Protein AF-A0A162I6H6-F1 (afdb_monomer_lite)

Structure (mmCIF, N/CA/C/O backbone):
data_AF-A0A162I6H6-F1
#
_entry.id   AF-A0A162I6H6-F1
#
loop_
_atom_site.group_PDB
_atom_site.id
_atom_site.type_symbol
_atom_site.label_atom_id
_atom_site.label_alt_id
_atom_site.label_comp_id
_atom_site.label_asym_id
_atom_site.label_entity_id
_atom_site.label_seq_id
_atom_site.pdbx_PDB_ins_code
_atom_site.Cartn_x
_atom_site.Cartn_y
_atom_site.Cartn_z
_atom_site.occupancy
_atom_site.B_iso_or_equiv
_atom_site.auth_seq_id
_atom_site.auth_comp_id
_atom_site.auth_asym_id
_atom_site.auth_atom_id
_atom_site.pdbx_PDB_model_num
ATOM 1 N N . MET A 1 1 ? 19.133 3.059 -21.599 1.00 71.06 1 MET A N 1
ATOM 2 C CA . MET A 1 1 ? 19.405 3.707 -20.291 1.00 71.06 1 MET A CA 1
ATOM 3 C C . MET A 1 1 ? 18.324 4.700 -19.857 1.00 71.06 1 MET A C 1
ATOM 5 O O . MET A 1 1 ? 17.822 4.534 -18.755 1.00 71.06 1 MET A O 1
ATOM 9 N N . PHE A 1 2 ? 17.906 5.662 -20.694 1.00 85.56 2 PHE A N 1
ATOM 10 C CA . PHE A 1 2 ? 16.873 6.662 -20.342 1.00 85.56 2 PHE A CA 1
ATOM 11 C C . PHE A 1 2 ? 15.566 6.063 -19.773 1.00 85.56 2 PHE A C 1
ATOM 13 O O . PHE A 1 2 ? 15.085 6.493 -18.729 1.00 85.56 2 PHE A O 1
ATOM 20 N N . TRP A 1 3 ? 15.036 5.002 -20.394 1.00 81.81 3 TRP A N 1
ATOM 21 C CA . TRP A 1 3 ? 13.806 4.333 -19.943 1.00 81.81 3 TRP A CA 1
ATOM 22 C C . TRP A 1 3 ? 13.890 3.743 -18.530 1.00 81.81 3 TRP A C 1
ATOM 24 O O . TRP A 1 3 ? 12.929 3.822 -17.773 1.00 81.81 3 TRP A O 1
ATOM 34 N N . VAL A 1 4 ? 15.048 3.203 -18.146 1.00 83.50 4 VAL A N 1
ATOM 35 C CA . VAL A 1 4 ? 15.257 2.627 -16.808 1.00 83.50 4 VAL A CA 1
ATOM 36 C C . VAL A 1 4 ? 15.244 3.728 -15.746 1.00 83.50 4 VAL A C 1
ATOM 38 O O . VAL A 1 4 ? 14.629 3.565 -14.696 1.00 83.50 4 VAL A O 1
ATOM 41 N N . GLN A 1 5 ? 15.859 4.879 -16.037 1.00 86.12 5 GLN A N 1
ATOM 42 C CA . GLN A 1 5 ? 15.846 6.041 -15.143 1.00 86.12 5 GLN A CA 1
ATOM 43 C C . GLN A 1 5 ? 14.431 6.607 -14.978 1.00 86.12 5 GLN A C 1
ATOM 45 O O . GLN A 1 5 ? 14.016 6.903 -13.857 1.00 86.12 5 GLN A O 1
ATOM 50 N N . LEU A 1 6 ? 13.667 6.694 -16.072 1.00 89.06 6 LEU A N 1
ATOM 51 C CA . LEU A 1 6 ? 12.274 7.137 -16.039 1.00 89.06 6 LEU A CA 1
ATOM 52 C C . LEU A 1 6 ? 11.405 6.208 -15.174 1.00 89.06 6 LEU A C 1
ATOM 54 O O . LEU A 1 6 ? 10.689 6.681 -14.294 1.00 89.06 6 LEU A O 1
ATOM 58 N N . LEU A 1 7 ? 11.506 4.888 -15.371 1.00 87.19 7 LEU A N 1
ATOM 59 C CA . LEU A 1 7 ? 10.789 3.898 -14.555 1.00 87.19 7 LEU A CA 1
ATOM 60 C C . LEU A 1 7 ? 11.213 3.967 -13.079 1.00 87.19 7 LEU A C 1
ATOM 62 O O . LEU A 1 7 ? 10.362 3.893 -12.194 1.00 87.19 7 LEU A O 1
ATOM 66 N N . GLY A 1 8 ? 12.502 4.183 -12.806 1.00 85.31 8 GLY A N 1
ATOM 67 C CA . GLY A 1 8 ? 13.017 4.410 -11.454 1.00 85.31 8 GLY A CA 1
ATOM 68 C C . GLY A 1 8 ? 12.412 5.645 -10.777 1.00 85.31 8 GLY A C 1
ATOM 69 O O . GLY A 1 8 ? 12.014 5.577 -9.614 1.00 85.31 8 GLY A O 1
ATOM 70 N N . MET A 1 9 ? 12.257 6.758 -11.501 1.00 89.81 9 MET A N 1
ATOM 71 C CA . MET A 1 9 ? 11.578 7.951 -10.979 1.00 89.81 9 MET A CA 1
ATOM 72 C C . MET A 1 9 ? 10.096 7.694 -10.698 1.00 89.81 9 MET A C 1
ATOM 74 O O . MET A 1 9 ? 9.601 8.072 -9.635 1.00 89.81 9 MET A O 1
ATOM 78 N N . VAL A 1 10 ? 9.394 7.008 -11.606 1.00 88.94 10 VAL A N 1
ATOM 79 C CA . VAL A 1 10 ? 7.989 6.619 -11.399 1.00 88.94 10 VAL A CA 1
ATOM 80 C C . VAL A 1 10 ? 7.847 5.738 -10.154 1.00 88.94 10 VAL A C 1
ATOM 82 O O . VAL A 1 10 ? 6.948 5.971 -9.345 1.00 88.94 10 VAL A O 1
ATOM 85 N N . MET A 1 11 ? 8.763 4.787 -9.943 1.00 87.12 11 MET A N 1
ATOM 86 C CA . MET A 1 11 ? 8.814 3.957 -8.733 1.00 87.12 11 MET A CA 1
ATOM 87 C C . MET A 1 11 ? 9.014 4.784 -7.463 1.00 87.12 11 MET A C 1
ATOM 89 O O . MET A 1 11 ? 8.284 4.588 -6.490 1.00 87.12 11 MET A O 1
ATOM 93 N N . ALA A 1 12 ? 9.975 5.711 -7.454 1.00 88.31 12 ALA A N 1
ATOM 94 C CA . ALA A 1 12 ? 10.268 6.536 -6.283 1.00 88.31 12 ALA A CA 1
ATOM 95 C C . ALA A 1 12 ? 9.073 7.427 -5.908 1.00 88.31 12 ALA A C 1
ATOM 97 O O . ALA A 1 12 ? 8.649 7.461 -4.749 1.00 88.31 12 ALA A O 1
ATOM 98 N N . ILE A 1 13 ? 8.475 8.086 -6.904 1.00 91.88 13 ILE A N 1
ATOM 99 C CA . ILE A 1 13 ? 7.295 8.936 -6.722 1.00 91.88 13 ILE A CA 1
ATOM 100 C C . ILE A 1 13 ? 6.107 8.092 -6.248 1.00 91.88 13 ILE A C 1
ATOM 102 O O . ILE A 1 13 ? 5.481 8.420 -5.239 1.00 91.88 13 ILE A O 1
ATOM 106 N N . GLY A 1 14 ? 5.823 6.972 -6.919 1.00 88.88 14 GLY A N 1
ATOM 107 C CA . GLY A 1 14 ? 4.760 6.048 -6.527 1.00 88.88 14 GLY A CA 1
ATOM 108 C C . GLY A 1 14 ? 4.930 5.557 -5.089 1.00 88.88 14 GLY A C 1
ATOM 109 O O . GLY A 1 14 ? 3.990 5.605 -4.300 1.00 88.88 14 GLY A O 1
ATOM 110 N N . THR A 1 15 ? 6.147 5.190 -4.696 1.00 87.56 15 THR A N 1
ATOM 111 C CA . THR A 1 15 ? 6.456 4.757 -3.326 1.00 87.56 15 THR A CA 1
ATOM 112 C C . THR A 1 15 ? 6.161 5.855 -2.300 1.00 87.56 15 THR A C 1
ATOM 114 O O . THR A 1 15 ? 5.528 5.581 -1.279 1.00 87.56 15 THR A O 1
ATOM 117 N N . ALA A 1 16 ? 6.521 7.113 -2.578 1.00 89.75 16 ALA A N 1
ATOM 118 C CA . ALA A 1 16 ? 6.205 8.235 -1.691 1.00 89.75 16 ALA A CA 1
ATOM 119 C C . ALA A 1 16 ? 4.686 8.452 -1.538 1.00 89.75 16 ALA A C 1
ATOM 121 O O . ALA A 1 16 ? 4.184 8.604 -0.420 1.00 89.75 16 ALA A O 1
ATOM 122 N N . PHE A 1 17 ? 3.930 8.403 -2.641 1.00 90.81 17 PHE A N 1
ATOM 123 C CA . PHE A 1 17 ? 2.464 8.506 -2.614 1.00 90.81 17 PHE A CA 1
ATOM 124 C C . PHE A 1 17 ? 1.802 7.343 -1.865 1.00 90.81 17 PHE A C 1
ATOM 126 O O . PHE A 1 17 ? 0.819 7.548 -1.138 1.00 90.81 17 PHE A O 1
ATOM 133 N N . TYR A 1 18 ? 2.353 6.137 -2.012 1.00 89.62 18 TYR A N 1
ATOM 134 C CA . TYR A 1 18 ? 1.924 4.952 -1.282 1.00 89.62 18 TYR A CA 1
ATOM 135 C C . TYR A 1 18 ? 2.136 5.139 0.224 1.00 89.62 18 TYR A C 1
ATOM 137 O O . TYR A 1 18 ? 1.173 5.034 0.983 1.00 89.62 18 TYR A O 1
ATOM 145 N N . LEU A 1 19 ? 3.351 5.502 0.652 1.00 89.81 19 LEU A N 1
ATOM 146 C CA . LEU A 1 19 ? 3.692 5.745 2.059 1.00 89.81 19 LEU A CA 1
ATOM 147 C C . LEU A 1 19 ? 2.809 6.832 2.676 1.00 89.81 19 LEU A C 1
ATOM 149 O O . LEU A 1 19 ? 2.265 6.649 3.764 1.00 89.81 19 LEU A O 1
ATOM 153 N N . HIS A 1 20 ? 2.599 7.940 1.965 1.00 91.62 20 HIS A N 1
ATOM 154 C CA . HIS A 1 20 ? 1.720 9.010 2.428 1.00 91.62 20 HIS A CA 1
ATOM 155 C C . HIS A 1 20 ? 0.286 8.513 2.670 1.00 91.62 20 HIS A C 1
ATOM 157 O O . HIS A 1 20 ? -0.305 8.772 3.723 1.00 91.62 20 HIS A O 1
ATOM 163 N N . SER A 1 21 ? -0.273 7.774 1.709 1.00 90.06 21 SER A N 1
ATOM 164 C CA . SER A 1 21 ? -1.634 7.234 1.807 1.00 90.06 21 SER A CA 1
ATOM 165 C C . SER A 1 21 ? -1.744 6.173 2.905 1.00 90.06 21 SER A C 1
ATOM 167 O O . SER A 1 21 ? -2.728 6.155 3.644 1.00 90.06 21 SER A O 1
ATOM 169 N N . TYR A 1 22 ? -0.709 5.347 3.059 1.00 89.88 22 TYR A N 1
ATOM 170 C CA . TYR A 1 22 ? -0.583 4.359 4.124 1.00 89.88 22 TYR A CA 1
ATOM 171 C C . TYR A 1 22 ? -0.624 5.013 5.510 1.00 89.88 22 TYR A C 1
ATOM 173 O O . TYR A 1 22 ? -1.455 4.641 6.336 1.00 89.88 22 TYR A O 1
A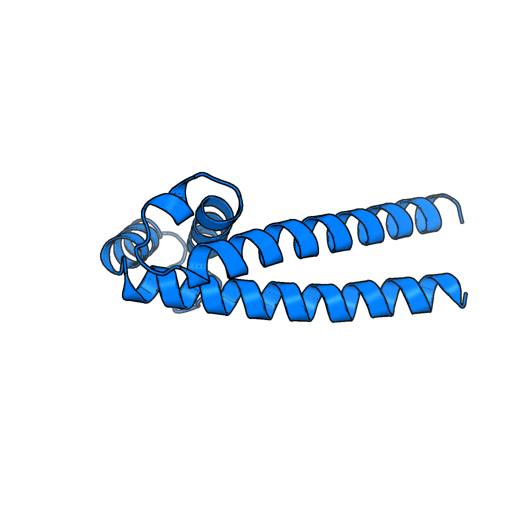TOM 181 N N . PHE A 1 23 ? 0.204 6.033 5.764 1.00 90.19 23 PHE A N 1
ATOM 182 C CA . PHE A 1 23 ? 0.222 6.710 7.065 1.00 90.19 23 PHE A CA 1
ATOM 183 C C . PHE A 1 23 ? -1.087 7.443 7.364 1.00 90.19 23 PHE A C 1
ATOM 185 O O . PHE A 1 23 ? -1.532 7.466 8.513 1.00 90.19 23 PHE A O 1
ATOM 192 N N . LYS A 1 24 ? -1.738 8.015 6.344 1.00 91.25 24 LYS A N 1
ATOM 193 C CA . LYS A 1 24 ? -3.070 8.609 6.501 1.00 91.25 24 LYS A CA 1
ATOM 194 C C . LYS A 1 24 ? -4.108 7.566 6.901 1.00 91.25 24 LYS A C 1
ATOM 196 O O . LYS A 1 24 ? -4.829 7.800 7.867 1.00 91.25 24 LYS A O 1
ATOM 201 N N . LEU A 1 25 ? -4.145 6.417 6.226 1.00 87.94 25 LEU A N 1
ATOM 202 C CA . LEU A 1 25 ? -5.069 5.336 6.567 1.00 87.94 25 LEU A CA 1
ATOM 203 C C . LEU A 1 25 ? -4.787 4.770 7.968 1.00 87.94 25 LEU A C 1
ATOM 205 O O . LEU A 1 25 ? -5.715 4.616 8.755 1.00 87.94 25 LEU A O 1
ATOM 209 N N . LEU A 1 26 ? -3.516 4.548 8.315 1.00 88.75 26 LEU A N 1
ATOM 210 C CA . LEU A 1 26 ? -3.103 4.109 9.651 1.00 88.75 26 LEU A CA 1
ATOM 211 C C . LEU A 1 26 ? -3.577 5.075 10.743 1.00 88.75 26 LEU A C 1
ATOM 213 O O . LE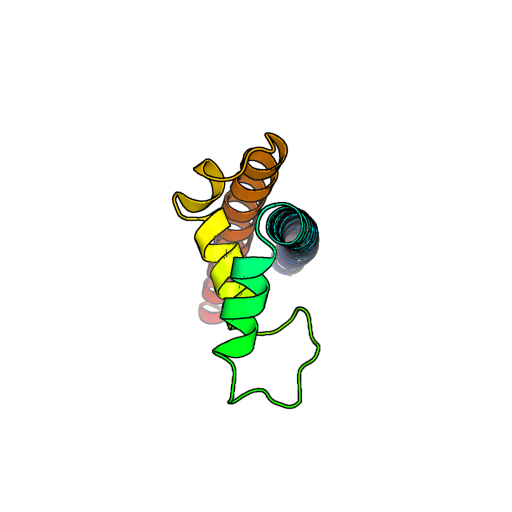U A 1 26 ? -4.073 4.641 11.780 1.00 88.75 26 LEU A O 1
ATOM 217 N N . ASN A 1 27 ? -3.444 6.383 10.520 1.00 89.19 27 ASN A N 1
ATOM 218 C CA . ASN A 1 27 ? -3.908 7.384 11.475 1.00 89.19 27 ASN A CA 1
ATOM 219 C C . ASN A 1 27 ? -5.429 7.386 11.633 1.00 89.19 27 ASN A C 1
ATOM 221 O O . ASN A 1 27 ? -5.903 7.634 12.737 1.00 89.19 27 ASN A O 1
ATOM 225 N N . ILE A 1 28 ? -6.190 7.106 10.572 1.00 88.44 28 ILE A N 1
ATOM 226 C CA . ILE A 1 28 ? -7.647 6.975 10.687 1.00 88.44 28 ILE A CA 1
ATOM 227 C C . ILE A 1 28 ? -8.001 5.722 11.494 1.00 88.44 28 ILE A C 1
ATOM 229 O O . ILE A 1 28 ? -8.754 5.824 12.456 1.00 88.44 28 ILE A O 1
ATOM 233 N N . ILE A 1 29 ? -7.387 4.574 11.186 1.00 86.81 29 ILE A N 1
ATOM 234 C CA . ILE A 1 29 ? -7.607 3.322 11.931 1.00 86.81 29 ILE A CA 1
ATOM 235 C C . ILE A 1 29 ? -7.274 3.511 13.417 1.00 86.81 29 ILE A C 1
ATOM 237 O O . ILE A 1 29 ? -8.052 3.109 14.271 1.00 86.81 29 ILE A O 1
ATOM 241 N N . ARG A 1 30 ? -6.164 4.184 13.745 1.00 86.56 30 ARG A N 1
ATOM 242 C CA . ARG A 1 30 ? -5.791 4.489 15.139 1.00 86.56 30 ARG A CA 1
ATOM 243 C C . ARG A 1 30 ? -6.803 5.366 15.871 1.00 86.56 30 ARG A C 1
ATOM 245 O O . ARG A 1 30 ? -6.912 5.253 17.084 1.00 86.56 30 ARG A O 1
ATOM 252 N N . LYS A 1 31 ? -7.485 6.266 15.160 1.00 87.12 31 LYS A N 1
ATOM 253 C CA . LYS A 1 31 ? -8.473 7.174 15.752 1.00 87.12 31 LYS A CA 1
ATOM 254 C C . LYS A 1 31 ? -9.833 6.513 15.936 1.00 87.12 31 LYS A C 1
ATOM 256 O O . LYS A 1 31 ? -10.479 6.758 16.942 1.00 87.12 31 LYS A O 1
ATOM 261 N N . GLU A 1 32 ? -10.267 5.717 14.966 1.00 86.81 32 GLU A N 1
ATOM 262 C CA . GLU A 1 32 ? -11.607 5.116 14.971 1.00 86.81 32 GLU A CA 1
ATOM 263 C C . GLU A 1 32 ? -11.649 3.730 15.619 1.00 86.81 32 GLU A C 1
ATOM 265 O O . GLU A 1 32 ? -12.695 3.301 16.090 1.00 86.81 32 GLU A O 1
ATOM 270 N N . CYS A 1 33 ? -10.525 3.016 15.641 1.00 84.62 33 CYS A N 1
ATOM 271 C CA . CYS A 1 33 ? -10.418 1.659 16.165 1.00 84.62 33 CYS A CA 1
ATOM 272 C C . CYS A 1 33 ? -9.124 1.485 16.986 1.00 84.62 33 CYS A C 1
ATOM 274 O O . CYS A 1 33 ? -8.262 0.682 16.605 1.00 84.62 33 CYS A O 1
ATOM 276 N N . PRO A 1 34 ? -8.948 2.237 18.090 1.00 81.75 34 PRO A N 1
ATOM 277 C CA . PRO A 1 34 ? -7.751 2.131 18.924 1.00 81.75 34 PRO A CA 1
ATOM 278 C C . PRO A 1 34 ? -7.574 0.717 19.500 1.00 81.75 34 PRO A C 1
ATOM 280 O O . PRO A 1 34 ? -6.464 0.187 19.458 1.00 81.75 34 PRO A O 1
ATOM 283 N N . ASP A 1 35 ? -8.671 0.066 19.899 1.00 81.88 35 ASP A N 1
ATOM 284 C CA . ASP A 1 35 ? -8.666 -1.275 20.500 1.00 81.88 35 ASP A CA 1
ATOM 285 C C . ASP A 1 35 ? -8.074 -2.334 19.562 1.00 81.88 35 ASP A C 1
ATOM 287 O O . ASP A 1 35 ? -7.299 -3.187 19.981 1.00 81.88 35 ASP A O 1
ATOM 291 N N . LEU A 1 36 ? -8.360 -2.246 18.258 1.00 78.69 36 LEU A N 1
ATOM 292 C CA . LEU A 1 36 ? -7.812 -3.158 17.246 1.00 78.69 36 LEU A CA 1
ATOM 293 C C . LEU A 1 36 ? -6.294 -3.003 17.091 1.00 78.69 36 LEU A C 1
ATOM 295 O O . LEU A 1 36 ? -5.590 -3.984 16.842 1.00 78.69 36 LEU A O 1
ATOM 299 N N . ILE A 1 37 ? -5.776 -1.779 17.216 1.00 79.06 37 ILE A N 1
ATOM 300 C CA . ILE A 1 37 ? -4.333 -1.510 17.167 1.00 79.06 37 ILE A CA 1
ATOM 301 C C . ILE A 1 37 ? -3.658 -2.056 18.422 1.00 79.06 37 ILE A C 1
ATOM 303 O O . ILE A 1 37 ? -2.579 -2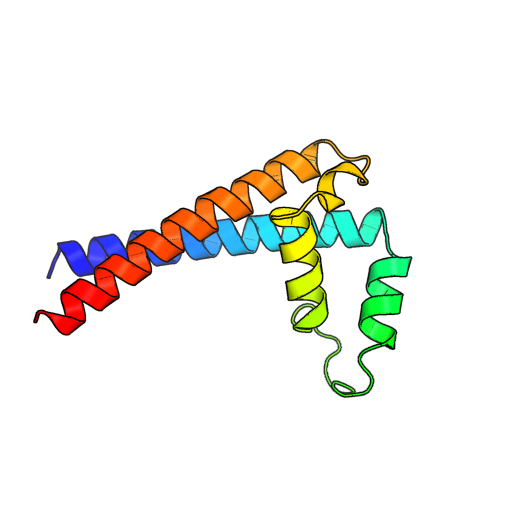.643 18.329 1.00 79.06 37 ILE A O 1
ATOM 307 N N . GLU A 1 38 ? -4.296 -1.881 19.574 1.00 77.31 38 GLU A N 1
ATOM 308 C CA . GLU A 1 38 ? -3.796 -2.356 20.855 1.00 77.31 38 GLU A CA 1
ATOM 309 C C . GLU A 1 38 ? -3.832 -3.885 20.949 1.00 77.31 38 GLU A C 1
ATOM 311 O O . GLU A 1 38 ? -2.824 -4.482 21.307 1.00 77.31 38 GLU A O 1
ATOM 316 N N . GLU A 1 39 ? -4.901 -4.539 20.488 1.00 75.62 39 GLU A N 1
ATOM 317 C CA . GLU A 1 39 ? -4.998 -6.000 20.385 1.00 75.62 39 GLU A CA 1
ATOM 318 C C . GLU A 1 39 ? -3.960 -6.569 19.406 1.00 75.62 39 GLU A C 1
ATOM 320 O O . GLU A 1 39 ? -3.292 -7.567 19.692 1.00 75.62 39 GLU A O 1
ATOM 325 N N . THR A 1 40 ? -3.781 -5.920 18.250 1.00 74.56 40 THR A N 1
ATOM 326 C CA . THR A 1 40 ? -2.776 -6.329 17.256 1.00 74.56 40 THR A CA 1
ATOM 327 C C . THR A 1 40 ? -1.362 -6.229 17.828 1.00 74.56 40 THR A C 1
ATOM 329 O O . THR A 1 40 ? -0.551 -7.127 17.593 1.00 74.56 40 THR A O 1
ATOM 332 N N . ARG A 1 41 ? -1.083 -5.176 18.610 1.00 69.12 41 ARG A N 1
ATOM 333 C CA . ARG A 1 41 ? 0.188 -4.982 19.317 1.00 69.12 41 ARG A CA 1
ATOM 334 C C . ARG A 1 41 ? 0.358 -5.988 20.462 1.00 69.12 41 ARG A C 1
ATOM 336 O O . ARG A 1 41 ? 1.427 -6.569 20.593 1.00 69.12 41 ARG A O 1
ATOM 343 N N . ALA A 1 42 ? -0.682 -6.229 21.259 1.00 67.50 42 ALA A N 1
ATOM 344 C CA . ALA A 1 42 ? -0.659 -7.134 22.410 1.00 67.50 42 ALA A CA 1
ATOM 345 C C . ALA A 1 42 ? -0.459 -8.602 21.999 1.00 67.50 42 ALA A C 1
ATOM 347 O O . ALA A 1 42 ? 0.222 -9.358 22.684 1.00 67.50 42 ALA A O 1
ATOM 348 N N . LYS A 1 43 ? -0.973 -9.001 20.827 1.00 65.88 43 LYS A N 1
ATOM 349 C CA . LYS A 1 43 ? -0.684 -10.310 20.208 1.00 65.88 43 LYS A CA 1
ATOM 350 C C . LYS A 1 43 ? 0.759 -10.435 19.688 1.00 65.88 43 LYS A C 1
ATOM 352 O O . LYS A 1 43 ? 1.162 -11.513 19.249 1.00 65.88 43 LYS A O 1
ATOM 357 N N . GLY A 1 44 ? 1.534 -9.353 19.708 1.00 59.00 44 GLY A N 1
ATOM 358 C CA . GLY A 1 44 ? 2.918 -9.259 19.250 1.00 59.00 44 GLY A CA 1
ATOM 359 C C . GLY A 1 44 ? 3.955 -9.507 20.347 1.00 59.00 44 GLY A C 1
ATOM 360 O O . GLY A 1 44 ? 4.882 -8.721 20.481 1.00 59.00 44 GLY A O 1
ATOM 361 N N . VAL A 1 45 ? 3.850 -10.606 21.102 1.00 53.47 45 VAL A N 1
ATOM 362 C CA . VAL A 1 45 ? 4.825 -10.967 22.161 1.00 53.47 45 VAL A CA 1
ATOM 363 C C . VAL A 1 45 ? 6.245 -11.221 21.603 1.00 53.47 45 VAL A C 1
ATOM 365 O O . VAL A 1 45 ? 7.220 -11.137 22.331 1.00 53.47 45 VAL A O 1
ATOM 368 N N . LEU A 1 46 ? 6.410 -11.460 20.293 1.00 51.47 46 LEU A N 1
ATOM 369 C CA . LEU A 1 46 ? 7.723 -11.736 19.675 1.00 51.47 46 LEU A CA 1
ATOM 370 C C . LEU A 1 46 ? 8.510 -10.505 19.173 1.00 51.47 46 LEU A C 1
ATOM 372 O O . LEU A 1 46 ? 9.637 -10.664 18.712 1.00 51.47 46 LEU A O 1
ATOM 376 N N . TYR A 1 47 ? 7.948 -9.292 19.237 1.00 50.56 47 TYR A N 1
ATOM 377 C CA . TYR A 1 47 ? 8.633 -8.048 18.840 1.00 50.56 47 TYR A CA 1
ATOM 378 C C . TYR A 1 47 ? 8.725 -7.071 20.026 1.00 50.56 47 TYR A C 1
ATOM 380 O O . TYR A 1 47 ? 8.453 -5.879 19.893 1.00 50.56 47 TYR A O 1
ATOM 388 N N . GLU A 1 48 ? 9.146 -7.565 21.193 1.00 48.59 48 GLU A N 1
ATOM 389 C CA . GLU A 1 48 ? 9.282 -6.799 22.449 1.00 48.59 48 GLU A CA 1
ATOM 390 C C . GLU A 1 48 ? 10.235 -5.583 22.383 1.00 48.59 48 GLU A C 1
ATOM 392 O O . GLU A 1 48 ? 10.271 -4.772 23.304 1.00 48.59 48 GLU A O 1
ATOM 397 N N . GLY A 1 49 ? 10.957 -5.374 21.276 1.00 49.97 49 GLY A N 1
ATOM 398 C CA . GLY A 1 49 ? 11.795 -4.185 21.058 1.00 49.97 49 GLY A CA 1
ATOM 399 C C . GLY A 1 49 ? 11.169 -3.070 20.209 1.00 49.97 49 GLY A C 1
ATOM 400 O O . GLY A 1 49 ? 11.724 -1.973 20.140 1.00 49.97 49 GLY A O 1
ATOM 401 N N . SER A 1 50 ? 10.041 -3.306 19.530 1.00 46.91 50 SER A N 1
ATOM 402 C CA . SER A 1 50 ? 9.542 -2.375 18.510 1.00 46.91 50 SER A CA 1
ATOM 403 C C . SER A 1 50 ? 8.348 -1.559 19.006 1.00 46.91 50 SER A C 1
ATOM 405 O O . SER A 1 50 ? 7.191 -1.919 18.820 1.00 46.91 50 SER A O 1
ATOM 407 N N . ARG A 1 51 ? 8.613 -0.355 19.534 1.00 49.19 51 ARG A N 1
ATOM 408 C CA . ARG A 1 51 ? 7.601 0.723 19.672 1.00 49.19 51 ARG A CA 1
ATOM 409 C C . ARG A 1 51 ? 7.052 1.213 18.316 1.00 49.19 51 ARG A C 1
ATOM 411 O O . ARG A 1 51 ? 6.276 2.169 18.264 1.00 49.19 51 ARG A O 1
ATOM 418 N N . SER A 1 52 ? 7.496 0.619 17.212 1.00 53.09 52 SER A N 1
ATOM 419 C CA . SER A 1 52 ? 7.475 1.238 15.900 1.00 53.09 52 SER A CA 1
ATOM 420 C C . SER A 1 52 ? 6.138 1.041 15.190 1.00 53.09 52 SER A C 1
ATOM 422 O O . SER A 1 52 ? 5.554 -0.038 15.167 1.00 53.09 52 SER A O 1
ATOM 424 N N . SER A 1 53 ? 5.699 2.083 14.487 1.00 55.38 53 SER A N 1
ATOM 425 C CA . SER A 1 53 ? 4.679 2.038 13.427 1.00 55.38 53 SER A CA 1
ATOM 426 C C . SER A 1 53 ? 4.998 1.055 12.284 1.00 55.38 53 SER A C 1
ATOM 428 O O . SER A 1 53 ? 4.216 0.954 11.340 1.00 55.38 53 SER A O 1
ATOM 430 N N . GLN A 1 54 ? 6.133 0.358 12.372 1.00 61.47 54 GLN A N 1
ATOM 431 C CA . GLN A 1 54 ? 6.659 -0.642 11.449 1.00 61.47 54 GLN A CA 1
ATOM 432 C C . GLN A 1 54 ? 6.431 -2.090 11.915 1.00 61.47 54 GLN A C 1
ATOM 434 O O . GLN A 1 54 ? 7.001 -3.000 11.319 1.00 61.47 54 GLN A O 1
ATOM 439 N N . ASP A 1 55 ? 5.629 -2.333 12.960 1.00 69.94 55 ASP A N 1
ATOM 440 C CA . ASP A 1 55 ? 5.204 -3.701 13.283 1.00 69.94 55 ASP A CA 1
ATOM 441 C C . ASP A 1 55 ? 4.545 -4.333 12.034 1.00 69.94 55 ASP A C 1
ATOM 443 O O . ASP A 1 55 ? 3.556 -3.787 11.520 1.00 69.94 55 ASP A O 1
ATOM 447 N N . PRO A 1 56 ? 5.069 -5.462 11.518 1.00 72.38 56 PRO A N 1
ATOM 448 C CA . PRO A 1 56 ? 4.550 -6.102 10.313 1.00 72.38 56 PRO A CA 1
ATOM 449 C C . PRO A 1 56 ? 3.068 -6.481 10.433 1.00 72.38 56 PRO A C 1
ATOM 451 O O . PRO A 1 56 ? 2.363 -6.533 9.424 1.00 72.38 56 PRO A O 1
ATOM 454 N N . ARG A 1 57 ? 2.548 -6.683 11.651 1.00 77.25 57 ARG A N 1
ATOM 455 C CA . ARG A 1 57 ? 1.121 -6.937 11.892 1.00 77.25 57 ARG A CA 1
ATOM 456 C C . ARG A 1 57 ? 0.276 -5.683 11.705 1.00 77.25 57 ARG A C 1
ATOM 458 O O . ARG A 1 57 ? -0.809 -5.770 11.137 1.00 77.25 57 ARG A O 1
ATOM 465 N N . ILE A 1 58 ? 0.781 -4.517 12.115 1.00 79.19 58 ILE A N 1
ATOM 466 C CA . ILE A 1 58 ? 0.130 -3.224 11.853 1.00 79.19 58 ILE A CA 1
ATOM 467 C C . ILE A 1 58 ? 0.122 -2.955 10.345 1.00 79.19 58 ILE A C 1
ATOM 469 O O . ILE A 1 58 ? -0.904 -2.544 9.803 1.00 79.19 58 ILE A O 1
ATOM 473 N N . VAL A 1 59 ? 1.224 -3.258 9.653 1.00 82.19 59 VAL A N 1
ATOM 474 C CA . VAL A 1 59 ? 1.294 -3.166 8.186 1.00 82.19 59 VAL A CA 1
ATOM 475 C C . VAL A 1 59 ? 0.250 -4.070 7.530 1.00 82.19 59 VAL A C 1
ATOM 477 O O . VAL A 1 59 ? -0.522 -3.608 6.686 1.00 82.19 59 VAL A O 1
ATOM 480 N N . ALA A 1 60 ? 0.162 -5.331 7.957 1.00 83.12 60 ALA A N 1
ATOM 481 C CA . ALA A 1 60 ? -0.833 -6.277 7.462 1.00 83.12 60 ALA A CA 1
ATOM 482 C C . ALA A 1 60 ? -2.273 -5.826 7.757 1.00 83.12 60 ALA A C 1
ATOM 484 O O . ALA A 1 60 ? -3.143 -5.973 6.900 1.00 83.12 60 ALA A O 1
ATOM 485 N N . LEU A 1 61 ? -2.533 -5.232 8.927 1.00 84.81 61 LEU A N 1
ATOM 486 C CA . LEU A 1 61 ? -3.836 -4.668 9.283 1.00 84.81 61 LEU A CA 1
ATOM 487 C C . LEU A 1 61 ? -4.227 -3.546 8.313 1.00 84.81 61 LEU A C 1
ATOM 489 O O . LEU A 1 61 ? -5.309 -3.588 7.729 1.00 84.81 61 LEU A O 1
ATOM 493 N N . VAL A 1 62 ? -3.341 -2.572 8.088 1.00 86.44 62 VAL A N 1
ATOM 494 C CA . VAL A 1 62 ? -3.611 -1.454 7.171 1.00 86.44 62 VAL A CA 1
ATOM 495 C C . VAL A 1 62 ? -3.828 -1.956 5.747 1.00 86.44 62 VAL A C 1
ATOM 497 O O . VAL A 1 62 ? -4.758 -1.504 5.082 1.00 86.44 62 VAL A O 1
ATOM 500 N N . LEU A 1 63 ? -3.040 -2.930 5.286 1.00 86.19 63 LEU A N 1
ATOM 501 C CA . LEU A 1 63 ? -3.237 -3.563 3.980 1.00 86.19 63 LEU A CA 1
ATOM 502 C C . LEU A 1 63 ? -4.565 -4.322 3.899 1.00 86.19 63 LEU A C 1
ATOM 504 O O . LEU A 1 63 ? -5.275 -4.200 2.903 1.00 86.19 63 LEU A O 1
ATOM 508 N N . ARG A 1 64 ? -4.961 -5.044 4.951 1.00 87.06 64 ARG A N 1
ATOM 509 C CA . ARG A 1 64 ? -6.259 -5.729 5.024 1.00 87.06 64 ARG A CA 1
ATOM 510 C C . ARG A 1 64 ? -7.421 -4.738 4.975 1.00 87.06 64 ARG A C 1
ATOM 512 O O . ARG A 1 64 ? -8.424 -5.015 4.322 1.00 87.06 64 ARG A O 1
ATOM 519 N N . TYR A 1 65 ? -7.283 -3.572 5.600 1.00 85.69 65 TYR A N 1
ATOM 520 C CA . TYR A 1 65 ? -8.253 -2.486 5.472 1.00 85.69 65 TYR A CA 1
ATOM 521 C C . TYR A 1 65 ? -8.221 -1.849 4.084 1.00 85.69 65 TYR A C 1
ATOM 523 O O . TYR A 1 65 ? -9.277 -1.579 3.529 1.00 85.69 65 TYR A O 1
ATOM 531 N N . ALA A 1 66 ? -7.047 -1.655 3.484 1.00 86.69 66 ALA A N 1
ATOM 532 C CA . ALA A 1 66 ? -6.927 -1.066 2.159 1.00 86.69 66 ALA A CA 1
ATOM 533 C C . ALA A 1 66 ? -7.501 -1.981 1.067 1.00 86.69 66 ALA A C 1
ATOM 535 O O . ALA A 1 66 ? -8.291 -1.516 0.254 1.00 86.69 66 ALA A O 1
ATOM 536 N N . PHE A 1 67 ? -7.157 -3.272 1.047 1.00 86.25 67 PHE A N 1
ATOM 537 C CA . PHE A 1 67 ? -7.534 -4.236 0.001 1.00 86.25 67 PHE A CA 1
ATOM 538 C C . PHE A 1 67 ? -8.803 -5.040 0.312 1.00 86.25 67 PHE A C 1
ATOM 540 O O . PHE A 1 67 ? -9.506 -5.447 -0.611 1.00 86.25 67 PHE A O 1
ATOM 547 N N . GLY A 1 68 ? -9.144 -5.226 1.585 1.00 83.69 68 GLY A N 1
ATOM 548 C C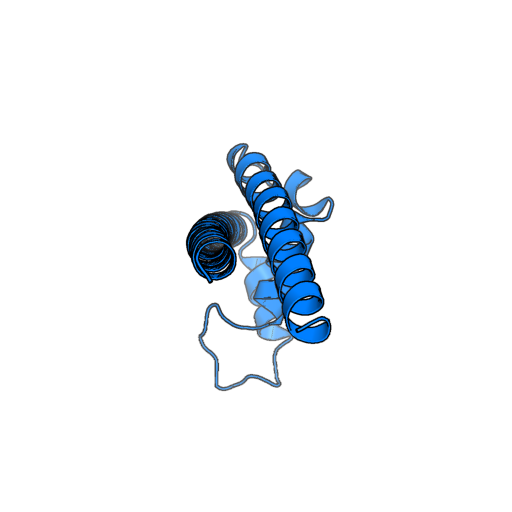A . GLY A 1 68 ? -10.332 -5.965 2.008 1.00 83.69 68 GLY A CA 1
ATOM 549 C C . GLY A 1 68 ? -11.603 -5.117 2.048 1.00 83.69 68 GLY A C 1
ATOM 550 O O . GLY A 1 68 ? -11.732 -4.108 1.353 1.00 83.69 68 GLY A O 1
ATOM 551 N N . SER A 1 69 ? -12.562 -5.543 2.872 1.00 78.12 69 SER A N 1
ATOM 552 C CA . SER A 1 69 ? -13.816 -4.834 3.167 1.00 78.12 69 SER A CA 1
ATOM 553 C C . SER A 1 69 ? -13.771 -4.026 4.468 1.00 78.12 69 SER A C 1
ATOM 555 O O . SER A 1 69 ? -14.711 -3.285 4.734 1.00 78.12 69 SER A O 1
ATOM 557 N N . GLY A 1 70 ? -12.691 -4.130 5.257 1.00 72.81 70 GLY A N 1
ATOM 558 C CA . GLY A 1 70 ? -12.581 -3.507 6.585 1.00 72.81 70 GLY A CA 1
ATOM 559 C C . GLY A 1 70 ? -12.743 -1.986 6.574 1.00 72.81 70 GLY A C 1
ATOM 560 O O . GLY A 1 70 ? -13.323 -1.421 7.492 1.00 72.81 70 GLY A O 1
ATOM 561 N N . TRP A 1 71 ? -12.344 -1.318 5.489 1.00 75.81 71 TRP A N 1
ATOM 562 C CA . TRP A 1 71 ? -12.568 0.118 5.306 1.00 75.81 71 TRP A CA 1
ATOM 563 C C . TRP A 1 71 ? -14.045 0.538 5.310 1.00 75.81 71 TRP A C 1
ATOM 565 O O . TRP A 1 71 ? -14.324 1.704 5.556 1.00 75.81 71 TRP A O 1
ATOM 575 N N . LYS A 1 72 ? -14.988 -0.380 5.048 1.00 77.81 72 LYS A N 1
ATOM 576 C CA . LYS A 1 72 ? -16.434 -0.102 5.102 1.00 77.81 72 LYS A CA 1
ATOM 577 C C . LYS A 1 72 ? -16.975 0.002 6.530 1.00 77.81 72 LYS A C 1
ATOM 579 O O . LYS A 1 72 ? -18.082 0.491 6.705 1.00 77.81 72 LYS A O 1
ATOM 584 N N . LEU A 1 73 ? -16.229 -0.500 7.515 1.00 77.50 73 LEU A N 1
ATOM 585 C CA . LEU A 1 73 ? -16.587 -0.433 8.936 1.00 77.50 73 LEU A CA 1
ATOM 586 C C . LEU A 1 73 ? -16.153 0.889 9.579 1.00 77.50 73 LEU A C 1
ATOM 588 O O . LEU A 1 73 ? -16.552 1.177 10.701 1.00 77.50 73 LEU A O 1
ATOM 592 N N . LEU A 1 74 ? -15.327 1.672 8.882 1.00 80.44 74 LEU A N 1
ATOM 593 C CA . LEU A 1 74 ? -14.863 2.971 9.346 1.00 80.44 74 LEU A CA 1
ATOM 594 C C . LEU A 1 74 ? -15.857 4.058 8.920 1.00 80.44 74 LEU A C 1
ATOM 596 O O . LEU A 1 74 ? -16.380 4.041 7.805 1.00 80.44 74 LEU A O 1
ATOM 600 N N . SER A 1 75 ? -16.103 5.001 9.821 1.00 79.06 75 SER A N 1
ATOM 601 C CA . SER A 1 75 ? -17.069 6.090 9.671 1.00 79.06 75 SER A CA 1
ATOM 602 C C . SER A 1 75 ? -16.564 7.178 8.716 1.00 79.06 75 SER A C 1
ATOM 604 O O . SER A 1 75 ? -17.343 7.804 7.994 1.00 79.06 75 SER A O 1
ATOM 606 N N . SER A 1 76 ? -15.245 7.397 8.651 1.00 78.75 76 SER A N 1
ATOM 607 C CA . SER A 1 76 ? -14.683 8.468 7.828 1.00 78.75 76 SER A CA 1
ATOM 608 C C . SER A 1 76 ? -14.719 8.177 6.322 1.00 78.75 76 SER A C 1
ATOM 610 O O . SER A 1 76 ? -14.153 7.203 5.817 1.00 78.75 76 SER A O 1
ATOM 612 N N . GLN A 1 77 ? -15.298 9.111 5.559 1.00 78.12 77 GLN A N 1
ATOM 613 C CA . GLN A 1 77 ? -15.325 9.075 4.090 1.00 78.12 77 GLN A CA 1
ATOM 614 C C . GLN A 1 77 ? -13.921 9.108 3.458 1.00 78.12 77 GLN A C 1
ATOM 616 O O . GLN A 1 77 ? -13.714 8.582 2.358 1.00 78.12 77 GLN A O 1
ATOM 621 N N . ASP A 1 78 ? -12.934 9.669 4.161 1.00 82.31 78 ASP A N 1
ATOM 622 C CA . ASP A 1 78 ? -11.547 9.732 3.698 1.00 82.31 78 ASP A CA 1
ATOM 623 C C . ASP A 1 78 ? -10.882 8.350 3.628 1.00 82.31 78 ASP A C 1
ATOM 625 O O . ASP A 1 78 ? -9.963 8.139 2.831 1.00 82.31 78 ASP A O 1
ATOM 629 N N . VAL A 1 79 ? -11.364 7.375 4.404 1.00 85.12 79 VAL A N 1
ATOM 630 C CA . VAL A 1 79 ? -10.822 6.008 4.425 1.00 85.12 79 VAL A CA 1
ATOM 631 C C . VAL A 1 79 ? -10.894 5.385 3.043 1.00 85.12 79 VAL A C 1
ATOM 633 O O . VAL A 1 79 ? -9.898 4.852 2.552 1.00 85.12 79 VAL A O 1
ATOM 636 N N . LYS A 1 80 ? -12.048 5.499 2.374 1.00 85.50 80 LYS A N 1
ATOM 637 C CA . LYS A 1 80 ? -12.241 4.960 1.024 1.00 85.50 80 LYS A CA 1
ATOM 638 C C . LYS A 1 80 ? -11.250 5.583 0.041 1.00 85.50 80 LYS A C 1
ATOM 640 O O . LYS A 1 80 ? -10.663 4.874 -0.775 1.00 85.50 80 LYS A O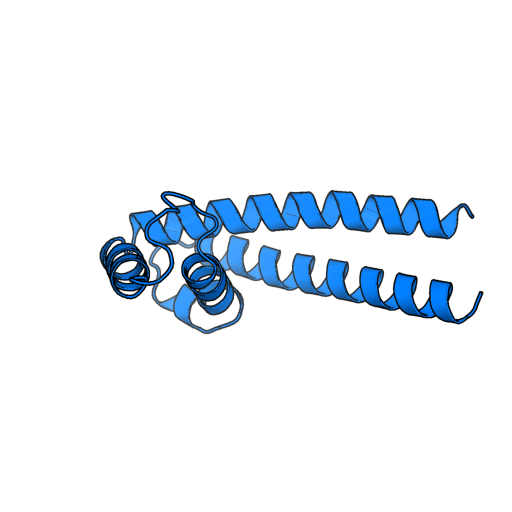 1
ATOM 645 N N . LYS A 1 81 ? -11.022 6.895 0.140 1.00 89.75 81 LYS A N 1
ATOM 646 C CA . LYS A 1 81 ? -10.082 7.631 -0.715 1.00 89.75 81 LYS A CA 1
ATOM 647 C C . LYS A 1 81 ? -8.651 7.121 -0.542 1.00 89.75 81 LYS A C 1
ATOM 649 O O . LYS A 1 81 ? -7.985 6.843 -1.539 1.00 89.75 81 LYS A O 1
ATOM 654 N N . TYR A 1 82 ? -8.181 6.964 0.695 1.00 90.00 82 TYR A N 1
ATOM 655 C CA . TYR A 1 82 ? -6.826 6.467 0.952 1.00 90.00 82 TYR A CA 1
ATOM 656 C C . TYR A 1 82 ? -6.676 4.973 0.647 1.00 90.00 82 TYR A C 1
ATOM 658 O O . TYR A 1 82 ? -5.657 4.583 0.086 1.00 90.00 82 TYR A O 1
ATOM 666 N N . ALA A 1 83 ? -7.696 4.153 0.909 1.00 88.31 83 ALA A N 1
ATOM 667 C CA . ALA A 1 83 ? -7.707 2.741 0.531 1.00 88.31 83 ALA A CA 1
ATOM 668 C C . ALA A 1 83 ? -7.591 2.559 -0.992 1.00 88.31 83 ALA A C 1
ATOM 670 O O . ALA A 1 83 ? -6.766 1.775 -1.459 1.00 88.31 83 ALA A O 1
ATOM 671 N N . ILE A 1 84 ? -8.354 3.328 -1.781 1.00 89.69 84 ILE A N 1
ATOM 672 C CA . ILE A 1 84 ? -8.258 3.310 -3.250 1.00 89.69 84 ILE A CA 1
ATOM 673 C C . ILE A 1 84 ? -6.876 3.776 -3.710 1.00 89.69 84 ILE A C 1
ATOM 675 O O . ILE A 1 84 ? -6.273 3.117 -4.553 1.00 89.69 84 ILE A O 1
ATOM 679 N N . ARG A 1 85 ? -6.343 4.866 -3.139 1.00 90.50 85 ARG A N 1
ATOM 680 C CA . ARG A 1 85 ? -4.983 5.330 -3.460 1.00 90.50 85 ARG A CA 1
ATOM 681 C C . ARG A 1 85 ? -3.947 4.241 -3.208 1.00 90.50 85 ARG A C 1
ATOM 683 O O . ARG A 1 85 ? -3.157 3.967 -4.098 1.00 90.50 85 ARG A O 1
ATOM 690 N N . ILE A 1 86 ? -4.000 3.566 -2.060 1.00 90.62 86 ILE A N 1
ATOM 691 C CA . ILE A 1 86 ? -3.098 2.450 -1.751 1.00 90.62 86 ILE A CA 1
ATOM 692 C C . ILE A 1 86 ? -3.205 1.353 -2.816 1.00 90.62 86 ILE A C 1
ATOM 694 O O . ILE A 1 86 ? -2.175 0.938 -3.335 1.00 90.62 86 ILE A O 1
ATOM 698 N N . ARG A 1 87 ? -4.417 0.929 -3.203 1.00 90.50 87 ARG A N 1
ATOM 699 C CA . ARG A 1 87 ? -4.608 -0.101 -4.244 1.00 90.50 87 ARG A CA 1
ATOM 700 C C . ARG A 1 87 ? -4.009 0.308 -5.585 1.00 90.50 87 ARG A C 1
ATOM 702 O O . ARG A 1 87 ? -3.279 -0.474 -6.190 1.00 90.50 87 ARG A O 1
ATOM 709 N N . VAL A 1 88 ? -4.321 1.518 -6.047 1.00 91.19 88 VAL A N 1
ATOM 710 C CA . VAL A 1 88 ? -3.864 2.030 -7.346 1.00 91.19 88 VAL A CA 1
ATOM 711 C C . VAL A 1 88 ? -2.350 2.182 -7.348 1.00 91.19 88 VAL A C 1
ATOM 713 O O . VAL A 1 88 ? -1.682 1.674 -8.243 1.00 91.19 88 VAL A O 1
ATOM 716 N N . THR A 1 89 ? -1.795 2.835 -6.328 1.00 90.12 89 THR A N 1
ATOM 717 C CA . THR A 1 89 ? -0.358 3.087 -6.253 1.00 90.12 89 THR A CA 1
ATOM 718 C C . THR A 1 89 ? 0.426 1.793 -6.071 1.00 90.12 89 THR A C 1
ATOM 720 O O . THR A 1 89 ? 1.434 1.612 -6.741 1.00 90.12 89 THR A O 1
ATOM 723 N N . PHE A 1 90 ? -0.056 0.858 -5.248 1.00 88.19 90 PHE A N 1
ATOM 724 C CA . PHE A 1 90 ? 0.563 -0.460 -5.108 1.00 88.19 90 PHE A CA 1
ATOM 725 C C . PHE A 1 90 ? 0.547 -1.236 -6.429 1.00 88.19 90 PHE A C 1
ATOM 727 O O . PHE A 1 90 ? 1.576 -1.767 -6.828 1.00 88.19 90 PHE A O 1
ATOM 734 N N . SER A 1 91 ? -0.583 -1.252 -7.144 1.00 90.44 91 SER A N 1
ATOM 735 C CA . SER A 1 91 ? -0.692 -1.949 -8.436 1.00 90.44 91 SER A CA 1
ATOM 736 C C . SER A 1 91 ? 0.231 -1.338 -9.493 1.00 90.44 91 SER A C 1
ATOM 738 O O . SER A 1 91 ? 0.876 -2.061 -10.248 1.00 90.44 91 SER A O 1
ATOM 740 N N . LEU A 1 92 ? 0.335 -0.007 -9.523 1.00 89.69 92 LEU A N 1
ATOM 741 C CA . LEU A 1 92 ? 1.218 0.710 -10.438 1.00 89.69 92 LEU A CA 1
ATOM 742 C C . LEU A 1 92 ? 2.694 0.435 -10.128 1.00 89.69 92 LEU A C 1
ATOM 744 O O . LEU A 1 92 ? 3.442 0.065 -11.028 1.00 89.69 92 LEU A O 1
ATOM 748 N N . VAL A 1 93 ? 3.098 0.550 -8.860 1.00 87.88 93 VAL A N 1
ATOM 749 C CA . VAL A 1 93 ? 4.466 0.246 -8.406 1.00 87.88 93 VAL A CA 1
ATOM 750 C C . VAL A 1 93 ? 4.812 -1.215 -8.691 1.00 87.88 93 VAL A C 1
ATOM 752 O O . VAL A 1 93 ? 5.886 -1.492 -9.211 1.00 87.88 93 VAL A O 1
ATOM 755 N N . LEU A 1 94 ? 3.892 -2.149 -8.436 1.00 89.94 94 LEU A N 1
ATOM 756 C CA . LEU A 1 94 ? 4.093 -3.566 -8.735 1.00 89.94 94 LEU A CA 1
ATOM 757 C C . LEU A 1 94 ? 4.294 -3.804 -10.238 1.00 89.94 94 LEU A C 1
ATOM 759 O O . LEU A 1 94 ? 5.223 -4.504 -10.623 1.00 89.94 94 LEU A O 1
ATOM 763 N N . THR A 1 95 ? 3.475 -3.176 -11.084 1.00 90.19 95 THR A N 1
ATOM 764 C CA . THR A 1 95 ? 3.585 -3.295 -12.548 1.00 90.19 95 THR A CA 1
ATOM 765 C C . THR A 1 95 ? 4.930 -2.773 -13.051 1.00 90.19 95 THR A C 1
ATOM 767 O O . THR A 1 95 ? 5.603 -3.438 -13.839 1.00 90.19 95 THR A O 1
ATOM 770 N N . VAL A 1 96 ? 5.351 -1.599 -12.573 1.00 89.56 96 VAL A N 1
ATOM 771 C CA . VAL A 1 96 ? 6.637 -1.002 -12.957 1.00 89.56 96 VAL A CA 1
ATOM 772 C C . VAL A 1 96 ? 7.806 -1.846 -12.449 1.00 89.56 96 VAL A C 1
ATOM 774 O O . VAL A 1 96 ? 8.760 -2.073 -13.190 1.00 89.56 96 VAL A O 1
ATOM 777 N N . PHE A 1 97 ? 7.722 -2.362 -11.222 1.00 88.12 97 PHE A N 1
ATOM 778 C CA . PHE A 1 97 ? 8.728 -3.262 -10.669 1.00 88.12 97 PHE A CA 1
ATOM 779 C C . PHE A 1 97 ? 8.867 -4.537 -11.506 1.00 88.12 97 PHE A C 1
ATOM 781 O O . PHE A 1 97 ? 9.976 -4.890 -11.896 1.00 88.12 97 PHE A O 1
ATOM 788 N N . SER A 1 98 ? 7.757 -5.191 -11.855 1.00 90.00 98 SER A N 1
ATOM 789 C CA . SER A 1 98 ? 7.773 -6.374 -12.720 1.00 90.00 98 SER A CA 1
ATOM 790 C C . SER A 1 98 ? 8.383 -6.079 -14.092 1.00 90.00 98 SER A C 1
ATOM 792 O O . SER A 1 98 ? 9.195 -6.866 -14.571 1.00 90.00 98 SER A O 1
ATOM 794 N N . ALA A 1 99 ? 8.062 -4.933 -14.702 1.00 87.69 99 ALA A N 1
ATOM 795 C CA . ALA A 1 99 ? 8.657 -4.524 -15.974 1.00 87.69 99 ALA A CA 1
ATOM 796 C C . ALA A 1 99 ? 10.179 -4.325 -15.868 1.00 87.69 99 ALA A C 1
ATOM 798 O O . ALA A 1 99 ? 10.920 -4.760 -16.748 1.00 87.69 99 ALA A O 1
ATOM 799 N N . LEU A 1 100 ? 10.653 -3.717 -14.775 1.00 87.00 100 LEU A N 1
ATOM 800 C CA . LEU A 1 100 ? 12.082 -3.553 -14.502 1.00 87.00 100 LEU A CA 1
ATOM 801 C C . LEU A 1 100 ? 12.791 -4.898 -14.304 1.00 87.00 100 LEU A C 1
ATOM 803 O O . LEU A 1 100 ? 13.878 -5.085 -14.842 1.00 87.00 100 LEU A O 1
ATOM 807 N N . VAL A 1 101 ? 12.176 -5.838 -13.579 1.00 89.06 101 VAL A N 1
ATOM 808 C CA . VAL A 1 101 ? 12.725 -7.189 -13.377 1.00 89.06 101 VAL A CA 1
ATOM 809 C C . VAL A 1 101 ? 12.848 -7.933 -14.706 1.00 89.06 101 VAL A C 1
ATOM 811 O O . VAL A 1 101 ? 13.895 -8.509 -14.983 1.00 89.06 101 VAL A O 1
ATOM 814 N N . VAL A 1 102 ? 11.818 -7.886 -15.556 1.00 91.06 102 VAL A N 1
ATOM 815 C CA . VAL A 1 102 ? 11.855 -8.518 -16.887 1.00 91.06 102 VAL A CA 1
ATOM 816 C C . VAL A 1 102 ? 12.919 -7.873 -17.775 1.00 91.06 102 VAL A C 1
ATOM 818 O O . VAL A 1 102 ? 13.672 -8.585 -18.437 1.00 91.06 102 VAL A O 1
ATOM 821 N N . ALA A 1 103 ? 13.027 -6.542 -17.770 1.00 86.00 103 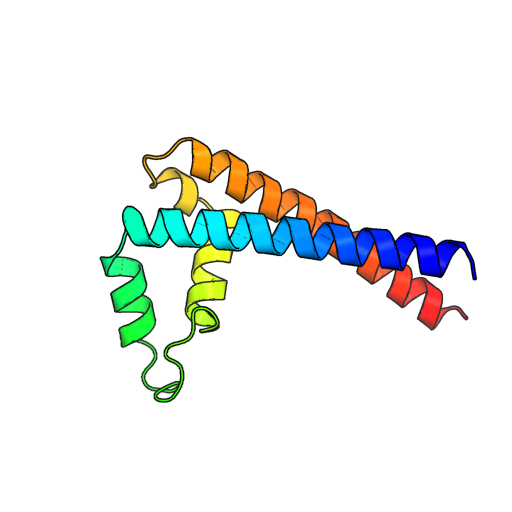ALA A N 1
ATOM 822 C CA . ALA A 1 103 ? 14.056 -5.831 -18.525 1.00 86.00 103 ALA A CA 1
ATOM 823 C C . ALA A 1 103 ? 15.475 -6.198 -18.059 1.00 86.00 103 ALA A C 1
ATOM 825 O O . ALA A 1 103 ? 16.348 -6.397 -18.892 1.00 86.00 103 ALA A O 1
ATOM 826 N N . ALA A 1 104 ? 15.690 -6.335 -16.747 1.00 85.62 104 ALA A N 1
ATOM 827 C CA . ALA A 1 104 ? 16.977 -6.741 -16.183 1.00 85.62 104 ALA A CA 1
ATOM 828 C C . ALA A 1 104 ? 17.313 -8.219 -16.442 1.00 85.62 104 ALA A C 1
ATOM 830 O O . ALA A 1 104 ? 18.480 -8.571 -16.541 1.00 85.62 104 ALA A O 1
ATOM 831 N N . ALA A 1 105 ? 16.307 -9.091 -16.540 1.00 88.88 105 ALA A N 1
ATOM 832 C CA . ALA A 1 105 ? 16.501 -10.507 -16.855 1.00 88.88 105 ALA A CA 1
ATOM 833 C C . ALA A 1 105 ? 16.712 -10.775 -18.357 1.00 88.88 105 ALA A C 1
ATOM 835 O O . ALA A 1 105 ? 17.141 -11.865 -18.725 1.00 88.88 105 ALA A O 1
ATOM 836 N N . SER A 1 106 ? 16.363 -9.815 -19.220 1.00 82.56 106 SER A N 1
ATOM 837 C CA . SER A 1 106 ? 16.495 -9.909 -20.684 1.00 82.56 106 SER A CA 1
ATOM 838 C C . SER A 1 106 ? 17.679 -9.119 -21.253 1.00 82.56 106 SER A C 1
ATOM 840 O O . SER A 1 106 ? 17.911 -9.174 -22.462 1.00 82.56 106 SER A O 1
ATOM 842 N N . SER A 1 107 ? 18.412 -8.401 -20.398 1.00 67.75 107 SER A N 1
ATOM 843 C CA . SER A 1 107 ? 19.666 -7.702 -20.705 1.00 67.75 107 SER A CA 1
ATOM 844 C C . SER A 1 107 ? 20.879 -8.543 -20.342 1.00 67.75 107 SER A C 1
ATOM 846 O O . SER A 1 107 ? 21.840 -8.543 -21.138 1.00 67.75 107 SER A O 1
#

pLDDT: mean 81.35, std 11.47, range [46.91, 91.88]

Secondary structure (DSSP, 8-state):
-HHHHHHHHHHHHHHHHHHHHHHHHHHHHHHH-HHHHHHHHHT-TT-TT--STT-HHHHHHHHHHHHSSGGGG-S-HHHHHHHHHHHHHHHHHHHHHHHHHHHHH--

Radius of gyration: 16.52 Å; chains: 1; bounding box: 37×22×43 Å

Foldseek 3Di:
DVVLVVLVVLLVVLVVLLVVLLVVLLVQCCVQPVVVVVVLVVVPPPCVPDPDCPPVSSVVVSLCQLPHCVLVVGPDPVNPVSSVSNVVSVVSSVVSVVVSVVVVVVD

Sequence (107 aa):
MFWVQLLGMVMAIGTAFYLHSYFKLLNIIRKECPDLIEETRAKGVLYEGSRSSQDPRIVALVLRYAFGSGWKLLSSQDVKKYAIRIRVTFSLVLTVFSALVVAAASS